Protein AF-A0A2C5YLK5-F1 (afdb_monomer_lite)

Radius of gyration: 16.59 Å; chains: 1; bounding box: 40×33×47 Å

Sequence (87 aa):
MTENAREVEMDMREMVAKVKAGEPLYGTSSLSPHMQGVAARQGRYSALMIATVPWFNFVNHNQHGVDTAKYYQQAERELAMEADEKS

pLDDT: mean 95.72, std 6.3, range [57.34, 98.69]

Structure (mmCIF, N/CA/C/O backbone):
data_AF-A0A2C5YLK5-F1
#
_entry.id   AF-A0A2C5YLK5-F1
#
loop_
_atom_site.group_PDB
_atom_site.id
_atom_site.type_symbol
_atom_site.label_atom_id
_atom_site.label_alt_id
_atom_site.label_comp_id
_atom_site.label_asym_id
_atom_site.label_entity_id
_atom_site.label_seq_id
_atom_site.pdbx_PDB_ins_code
_atom_site.Cartn_x
_atom_site.Cartn_y
_atom_site.Cartn_z
_atom_site.occupancy
_atom_site.B_iso_or_equiv
_atom_site.auth_seq_id
_atom_site.auth_comp_id
_atom_site.auth_asym_id
_atom_site.auth_atom_id
_atom_site.pdbx_PDB_model_num
ATOM 1 N N . MET A 1 1 ? -8.090 17.748 -9.628 1.00 57.34 1 MET A N 1
ATOM 2 C CA . MET A 1 1 ? -7.464 16.407 -9.595 1.00 57.34 1 MET A CA 1
ATOM 3 C C . MET A 1 1 ? -8.589 15.408 -9.458 1.00 57.34 1 MET A C 1
ATOM 5 O O . MET A 1 1 ? -9.216 15.394 -8.412 1.00 57.34 1 MET A O 1
ATOM 9 N N . THR A 1 2 ? -8.948 14.719 -10.539 1.00 70.25 2 THR A N 1
ATOM 10 C CA . THR A 1 2 ? -10.204 13.946 -10.609 1.00 70.25 2 THR A CA 1
ATOM 11 C C . THR A 1 2 ? -10.095 12.636 -11.384 1.00 70.25 2 THR A C 1
ATOM 13 O O . THR A 1 2 ? -10.992 11.817 -11.248 1.00 70.25 2 THR A O 1
ATOM 16 N N . GLU A 1 3 ? -9.039 12.409 -12.174 1.00 93.25 3 GLU A N 1
ATOM 17 C CA . GLU A 1 3 ? -8.961 11.224 -13.045 1.00 93.25 3 GLU A CA 1
ATOM 18 C C . GLU A 1 3 ? -8.936 9.915 -12.244 1.00 93.25 3 GLU A C 1
ATOM 20 O O . GLU A 1 3 ? -9.703 9.015 -12.558 1.00 93.25 3 GLU A O 1
ATOM 25 N N . ASN A 1 4 ? -8.188 9.866 -11.139 1.00 95.69 4 ASN A N 1
ATOM 26 C CA . ASN A 1 4 ? -8.055 8.679 -10.292 1.00 95.69 4 ASN A CA 1
ATOM 27 C C . ASN A 1 4 ? -8.848 8.747 -8.969 1.00 95.69 4 ASN A C 1
ATOM 29 O O . ASN A 1 4 ? -8.527 8.044 -8.008 1.00 95.69 4 ASN A O 1
ATOM 33 N N . ALA A 1 5 ? -9.838 9.642 -8.859 1.00 96.25 5 ALA A N 1
ATOM 34 C CA . ALA A 1 5 ? -10.558 9.858 -7.598 1.00 96.25 5 ALA A CA 1
ATOM 35 C C . ALA A 1 5 ? -11.300 8.594 -7.132 1.00 96.25 5 ALA A C 1
ATOM 37 O O . ALA A 1 5 ? -11.299 8.274 -5.944 1.00 96.25 5 ALA A O 1
ATOM 38 N N . ARG A 1 6 ? -11.866 7.847 -8.086 1.00 96.56 6 ARG A N 1
ATOM 39 C CA . ARG A 1 6 ? -12.576 6.588 -7.840 1.00 96.56 6 ARG A CA 1
ATOM 40 C C . ARG A 1 6 ? -11.657 5.532 -7.218 1.00 96.56 6 ARG A C 1
ATOM 42 O O . ARG A 1 6 ? -12.059 4.828 -6.297 1.00 96.56 6 ARG A O 1
ATOM 49 N N . GLU A 1 7 ? -10.429 5.415 -7.712 1.00 97.38 7 GLU A N 1
ATOM 50 C CA . GLU A 1 7 ? -9.423 4.464 -7.232 1.00 97.38 7 GLU A CA 1
ATOM 51 C C . GLU A 1 7 ? -8.897 4.861 -5.851 1.00 97.38 7 GLU A C 1
ATOM 53 O O . GLU A 1 7 ? -8.703 3.994 -5.005 1.00 97.38 7 GLU A O 1
ATOM 58 N N . VAL A 1 8 ? -8.709 6.159 -5.597 1.00 96.25 8 VAL A N 1
ATOM 59 C CA . VAL A 1 8 ? -8.296 6.669 -4.278 1.00 96.25 8 VAL A CA 1
ATOM 60 C C . VAL A 1 8 ? -9.369 6.404 -3.218 1.00 96.25 8 VAL A C 1
ATOM 62 O O . VAL A 1 8 ? -9.042 6.015 -2.097 1.00 96.25 8 VAL A O 1
ATOM 65 N N . GLU A 1 9 ? -10.645 6.587 -3.563 1.00 97.19 9 GLU A N 1
ATOM 66 C CA . GLU A 1 9 ? -11.766 6.267 -2.674 1.00 97.19 9 GLU A CA 1
ATOM 67 C C . GLU A 1 9 ? -11.842 4.760 -2.390 1.00 97.19 9 GLU A C 1
ATOM 69 O O . GLU A 1 9 ? -11.976 4.348 -1.236 1.00 97.19 9 GLU A O 1
ATOM 74 N N . MET A 1 10 ? -11.690 3.935 -3.430 1.00 98.12 10 MET A N 1
ATOM 75 C CA . MET A 1 10 ? -11.661 2.478 -3.301 1.00 98.12 10 MET A CA 1
ATOM 76 C C . MET A 1 10 ? -10.505 2.005 -2.413 1.00 98.12 10 MET A C 1
ATOM 78 O O . MET A 1 10 ? -10.738 1.219 -1.497 1.00 98.12 10 MET A O 1
ATOM 82 N N . ASP A 1 11 ? -9.295 2.525 -2.632 1.00 98.06 11 ASP A N 1
ATOM 83 C CA . ASP A 1 11 ? -8.110 2.247 -1.815 1.00 98.06 11 ASP A CA 1
ATOM 84 C C . ASP A 1 11 ? -8.353 2.595 -0.341 1.00 98.06 11 ASP A C 1
ATOM 86 O O . ASP A 1 11 ? -8.124 1.763 0.536 1.00 98.06 11 ASP A O 1
ATOM 90 N N . MET A 1 12 ? -8.888 3.788 -0.056 1.00 98.25 12 MET A N 1
ATOM 91 C CA . MET A 1 12 ? -9.202 4.187 1.317 1.00 98.25 12 MET A CA 1
ATOM 92 C C . MET A 1 12 ? -10.201 3.224 1.962 1.00 98.25 12 MET A C 1
ATOM 94 O O . MET A 1 12 ? -9.949 2.729 3.061 1.00 98.25 12 MET A O 1
ATOM 98 N N . ARG A 1 13 ? -11.299 2.911 1.266 1.00 98.44 13 ARG A N 1
ATOM 99 C CA . ARG A 1 13 ? -12.341 2.007 1.767 1.00 98.44 13 ARG A CA 1
ATOM 100 C C . ARG A 1 13 ? -11.791 0.611 2.068 1.00 98.44 13 ARG A C 1
ATOM 102 O O . ARG A 1 13 ? -12.065 0.057 3.130 1.00 98.44 13 ARG A O 1
ATOM 109 N N . GLU A 1 14 ? -11.025 0.036 1.144 1.00 98.50 14 GLU A N 1
ATOM 110 C CA . GLU A 1 14 ? -10.482 -1.320 1.283 1.00 98.50 14 GLU A CA 1
ATOM 111 C C . GLU A 1 14 ? -9.408 -1.404 2.369 1.00 98.50 14 GLU A C 1
ATOM 113 O O . GLU A 1 14 ? -9.418 -2.336 3.174 1.00 98.50 14 GLU A O 1
ATOM 118 N N . MET A 1 15 ? -8.505 -0.425 2.442 1.00 98.38 15 MET A N 1
ATOM 119 C CA . MET A 1 15 ? -7.448 -0.416 3.455 1.00 98.38 15 MET A CA 1
ATOM 120 C C . MET A 1 15 ? -7.998 -0.162 4.859 1.00 98.38 15 MET A C 1
ATOM 122 O O . MET A 1 15 ? -7.573 -0.827 5.802 1.00 98.38 15 MET A O 1
ATOM 126 N N . VAL A 1 16 ? -8.978 0.732 5.013 1.00 98.69 16 VAL A N 1
ATOM 127 C CA . VAL A 1 16 ? -9.663 0.952 6.298 1.00 98.69 16 VAL A CA 1
ATOM 128 C C . VAL A 1 16 ? -10.391 -0.309 6.755 1.00 98.69 16 VAL A C 1
ATOM 130 O O . VAL A 1 16 ? -10.281 -0.681 7.923 1.00 98.69 16 VAL A O 1
ATOM 133 N N . ALA A 1 17 ? -11.073 -1.011 5.844 1.00 98.56 17 ALA A N 1
ATOM 134 C CA . ALA A 1 17 ? -11.724 -2.279 6.165 1.00 98.56 17 ALA A CA 1
ATOM 135 C C . ALA A 1 17 ? -10.719 -3.320 6.690 1.00 98.56 17 ALA A C 1
ATOM 137 O O . ALA A 1 17 ? -10.978 -3.949 7.716 1.00 98.56 17 ALA A O 1
ATOM 138 N N . LYS A 1 18 ? -9.542 -3.441 6.058 1.00 98.44 18 LYS A N 1
ATOM 139 C CA . LYS A 1 18 ? -8.457 -4.307 6.553 1.00 98.44 18 LYS A CA 1
ATOM 140 C C . LYS A 1 18 ? -7.969 -3.894 7.939 1.00 98.44 18 LYS A C 1
ATOM 142 O O . LYS A 1 18 ? -7.815 -4.755 8.799 1.00 98.44 18 LYS A O 1
ATOM 147 N N . VAL A 1 19 ? -7.772 -2.594 8.186 1.00 98.38 19 VAL A N 1
ATOM 148 C CA . VAL A 1 19 ? -7.369 -2.094 9.514 1.00 98.38 19 VAL A CA 1
ATOM 149 C C . VAL A 1 19 ? -8.403 -2.468 10.574 1.00 98.38 19 VAL A C 1
ATOM 151 O O . VAL A 1 19 ? -8.033 -3.024 11.606 1.00 98.38 19 VAL A O 1
ATOM 154 N N . LYS A 1 20 ? -9.693 -2.217 10.314 1.00 98.25 20 LYS A N 1
ATOM 155 C CA . LYS A 1 20 ? -10.793 -2.581 11.224 1.00 98.25 20 LYS A CA 1
ATOM 156 C C . LYS A 1 20 ? -10.856 -4.090 11.486 1.00 98.25 20 LYS A C 1
ATOM 158 O O . LYS A 1 20 ? -11.200 -4.498 12.590 1.00 98.25 20 LYS A O 1
ATOM 163 N N . ALA A 1 21 ? -10.492 -4.907 10.497 1.00 97.88 21 ALA A N 1
ATOM 164 C CA . ALA A 1 21 ? -10.411 -6.362 10.615 1.00 97.88 21 ALA A CA 1
ATOM 165 C C . ALA A 1 21 ? -9.103 -6.875 11.261 1.00 97.88 21 ALA A C 1
ATOM 167 O O . ALA A 1 21 ? -8.976 -8.073 11.503 1.00 97.88 21 ALA A O 1
ATOM 168 N N . GLY A 1 22 ? -8.127 -6.004 11.546 1.00 97.38 22 GLY A N 1
ATOM 169 C CA . GLY A 1 22 ? -6.814 -6.405 12.067 1.00 97.38 22 GLY A CA 1
ATOM 170 C C . GLY A 1 22 ? -5.913 -7.096 11.033 1.00 97.38 22 GLY A C 1
ATOM 171 O O . GLY A 1 22 ? -4.978 -7.808 11.403 1.00 97.38 22 GLY A O 1
ATOM 172 N N . GLU A 1 23 ? -6.181 -6.906 9.742 1.00 98.00 23 GLU A N 1
ATOM 173 C CA . GLU A 1 23 ? -5.442 -7.519 8.639 1.00 98.00 23 GLU A CA 1
ATOM 174 C C . GLU A 1 23 ? -4.256 -6.654 8.169 1.00 98.00 23 GLU A C 1
ATOM 176 O O . GLU A 1 23 ? -4.298 -5.420 8.232 1.00 98.00 23 GLU A O 1
ATOM 181 N N . PRO A 1 24 ? -3.184 -7.267 7.631 1.00 97.19 24 PRO A N 1
ATOM 182 C CA . PRO A 1 24 ? -2.093 -6.518 7.018 1.00 97.19 24 PRO A CA 1
ATOM 183 C C . PRO A 1 24 ? -2.549 -5.811 5.731 1.00 97.19 24 PRO A C 1
ATOM 185 O O . PRO A 1 24 ? -3.091 -6.439 4.819 1.00 97.19 24 PRO A O 1
ATOM 188 N N . LEU A 1 25 ? -2.232 -4.516 5.608 1.00 97.44 25 LEU A N 1
ATOM 189 C CA . LEU A 1 25 ? -2.625 -3.663 4.472 1.00 97.44 25 LEU A CA 1
ATOM 190 C C . LEU A 1 25 ? -2.276 -4.273 3.103 1.00 97.44 25 LEU A C 1
ATOM 192 O O . LEU A 1 25 ? -3.111 -4.323 2.196 1.00 97.44 25 LEU A O 1
ATOM 196 N N . TYR A 1 26 ? -1.058 -4.803 2.978 1.00 97.31 26 TYR A N 1
ATOM 197 C CA . TYR A 1 26 ? -0.505 -5.329 1.726 1.00 97.31 26 TYR A CA 1
ATOM 198 C C . TYR A 1 26 ? -0.366 -6.857 1.722 1.00 97.31 26 TYR A C 1
ATOM 200 O O . TYR A 1 26 ? 0.409 -7.401 0.942 1.00 97.31 26 TYR A O 1
ATOM 208 N N . GLY A 1 27 ? -1.116 -7.555 2.582 1.00 96.69 27 GLY A N 1
ATOM 209 C CA . GLY A 1 27 ? -1.106 -9.015 2.667 1.00 96.69 27 GLY A CA 1
ATOM 210 C C . GLY A 1 27 ? 0.133 -9.600 3.354 1.00 96.69 27 GLY A C 1
ATOM 211 O O . GLY A 1 27 ? 0.966 -8.895 3.920 1.00 96.69 27 GLY A O 1
ATOM 212 N N . THR A 1 28 ? 0.243 -10.929 3.320 1.00 97.06 28 THR A N 1
ATOM 213 C CA . THR A 1 28 ? 1.360 -11.690 3.901 1.00 97.06 28 THR A CA 1
ATOM 214 C C . THR A 1 28 ? 2.248 -12.278 2.812 1.00 97.06 28 THR A C 1
ATOM 216 O O . THR A 1 28 ? 1.766 -12.614 1.730 1.00 97.06 28 THR A O 1
ATOM 219 N N . SER A 1 29 ? 3.536 -12.452 3.097 1.00 97.38 29 SER A N 1
ATOM 220 C CA . SER A 1 29 ? 4.511 -13.006 2.154 1.00 97.38 29 SER A CA 1
ATOM 221 C C . SER A 1 29 ? 5.253 -14.186 2.767 1.00 97.38 29 SER A C 1
ATOM 223 O O . SER A 1 29 ? 5.585 -14.161 3.949 1.00 97.38 29 SER A O 1
ATOM 225 N N . SER A 1 30 ? 5.535 -15.206 1.955 1.00 97.62 30 SER A N 1
ATOM 226 C CA . SER A 1 30 ? 6.398 -16.336 2.328 1.00 97.62 30 SER A CA 1
ATOM 227 C C . SER A 1 30 ? 7.890 -16.007 2.205 1.00 97.62 30 SER A C 1
ATOM 229 O O . SER A 1 30 ? 8.737 -16.781 2.650 1.00 97.62 30 SER A O 1
ATOM 231 N N . LEU A 1 31 ? 8.230 -14.865 1.597 1.00 98.00 31 LEU A N 1
ATOM 232 C CA . LEU A 1 31 ? 9.608 -14.422 1.435 1.00 98.00 31 LEU A CA 1
ATOM 233 C C . LEU A 1 31 ? 10.130 -13.757 2.708 1.00 98.00 31 LEU A C 1
ATOM 235 O O . LEU A 1 31 ? 9.405 -13.045 3.405 1.00 98.00 31 LEU A O 1
ATOM 239 N N . SER A 1 32 ? 11.432 -13.909 2.959 1.00 98.19 32 SER A N 1
ATOM 240 C CA . SER A 1 32 ? 12.107 -13.157 4.017 1.00 98.19 32 SER A CA 1
ATOM 241 C C . SER A 1 32 ? 12.002 -11.642 3.773 1.00 98.19 32 SER A C 1
ATOM 243 O O . SER A 1 32 ? 11.922 -11.212 2.616 1.00 98.19 32 SER A O 1
ATOM 245 N N . PRO A 1 33 ? 12.076 -10.798 4.821 1.00 97.38 33 PRO A N 1
ATOM 246 C CA . PRO A 1 33 ? 12.032 -9.342 4.656 1.00 97.38 33 PRO A CA 1
ATOM 247 C C . PRO A 1 33 ? 13.087 -8.806 3.677 1.00 97.38 33 PRO A C 1
ATOM 249 O O . PRO A 1 33 ? 12.818 -7.888 2.902 1.00 97.38 33 PRO A O 1
ATOM 252 N N . HIS A 1 34 ? 14.277 -9.419 3.653 1.00 97.69 34 HIS A N 1
ATOM 253 C CA . HIS A 1 34 ? 15.320 -9.084 2.684 1.00 97.69 34 HIS A CA 1
ATOM 254 C C . HIS A 1 34 ? 14.853 -9.330 1.241 1.00 97.69 34 HIS A C 1
ATOM 256 O O . HIS A 1 34 ? 14.978 -8.443 0.394 1.00 97.69 34 HIS A O 1
ATOM 262 N N . MET A 1 35 ? 14.273 -10.504 0.971 1.00 98.38 35 MET A N 1
ATOM 263 C CA . MET A 1 35 ? 13.801 -10.876 -0.364 1.00 98.38 35 MET A CA 1
ATOM 264 C C . MET A 1 35 ? 12.568 -10.084 -0.804 1.00 98.38 35 MET A C 1
ATOM 266 O O . MET A 1 35 ? 12.473 -9.738 -1.978 1.00 98.38 35 MET A O 1
ATOM 270 N N . GLN A 1 36 ? 11.681 -9.704 0.119 1.00 98.44 36 GLN A N 1
ATOM 271 C CA . GLN A 1 36 ? 10.612 -8.738 -0.169 1.00 98.44 36 GLN A CA 1
ATOM 272 C C . GLN A 1 36 ? 11.193 -7.389 -0.616 1.00 98.44 36 GLN A C 1
ATOM 274 O O . GLN A 1 36 ? 10.744 -6.815 -1.605 1.00 98.44 36 GLN A O 1
ATOM 279 N N . GLY A 1 37 ? 12.252 -6.914 0.051 1.00 97.94 37 GLY A N 1
ATOM 280 C CA . GLY A 1 37 ? 12.962 -5.701 -0.353 1.00 97.94 37 GLY A CA 1
ATOM 281 C C . GLY A 1 37 ? 13.632 -5.815 -1.728 1.00 97.94 37 GLY A C 1
ATOM 282 O O . GLY A 1 37 ? 13.621 -4.853 -2.496 1.00 97.94 37 GLY A O 1
ATOM 283 N N . VAL A 1 38 ? 14.201 -6.978 -2.065 1.00 98.00 38 VAL A N 1
ATOM 284 C CA . VAL A 1 38 ? 14.731 -7.253 -3.415 1.00 98.00 38 VAL A CA 1
ATOM 285 C C . VAL A 1 38 ? 13.607 -7.212 -4.453 1.00 98.00 38 VAL A C 1
ATOM 287 O O . VAL A 1 38 ? 13.748 -6.517 -5.460 1.00 98.00 38 VAL A O 1
ATOM 290 N N . ALA A 1 39 ? 12.487 -7.890 -4.191 1.00 98.12 39 ALA A N 1
ATOM 291 C CA . ALA A 1 39 ? 11.329 -7.918 -5.081 1.00 98.12 39 ALA A CA 1
ATOM 292 C C . ALA A 1 39 ? 10.750 -6.514 -5.316 1.00 98.12 39 ALA A C 1
ATOM 294 O O . ALA A 1 39 ? 10.547 -6.127 -6.465 1.00 98.12 39 ALA A O 1
ATOM 295 N N . ALA A 1 40 ? 10.585 -5.716 -4.255 1.00 97.81 40 ALA A N 1
ATOM 296 C CA . ALA A 1 40 ? 10.099 -4.341 -4.350 1.00 97.81 40 ALA A CA 1
ATOM 297 C C . ALA A 1 40 ? 10.980 -3.479 -5.267 1.00 97.81 40 ALA A C 1
ATOM 299 O O . ALA A 1 40 ? 10.469 -2.724 -6.090 1.00 97.81 40 ALA A O 1
ATOM 300 N N . ARG A 1 41 ? 12.311 -3.606 -5.167 1.00 96.94 41 ARG A N 1
ATOM 301 C CA . ARG A 1 41 ? 13.247 -2.852 -6.020 1.00 96.94 41 ARG A CA 1
ATOM 302 C C . ARG A 1 41 ? 13.199 -3.282 -7.484 1.00 96.94 41 ARG A C 1
ATOM 304 O O . ARG A 1 41 ? 13.287 -2.413 -8.341 1.00 96.94 41 ARG A O 1
ATOM 311 N N . GLN A 1 42 ? 13.054 -4.577 -7.769 1.00 95.38 42 GLN A N 1
ATOM 312 C CA . GLN A 1 42 ? 12.930 -5.059 -9.151 1.00 95.38 42 GLN A CA 1
ATOM 313 C C . GLN A 1 42 ? 11.577 -4.707 -9.778 1.00 95.38 42 GLN A C 1
ATOM 315 O O . GLN A 1 42 ? 11.508 -4.368 -10.954 1.00 95.38 42 GLN A O 1
ATOM 320 N N . GLY A 1 43 ? 10.495 -4.775 -8.999 1.00 95.44 43 GLY A N 1
ATOM 321 C CA . GLY A 1 43 ? 9.152 -4.449 -9.476 1.00 95.44 43 GLY A CA 1
ATOM 322 C C . GLY A 1 43 ? 8.904 -2.947 -9.628 1.00 95.44 43 GLY A C 1
ATOM 323 O O . GLY A 1 43 ? 8.064 -2.545 -10.436 1.00 95.44 43 GLY A O 1
ATOM 324 N N . ARG A 1 44 ? 9.621 -2.096 -8.883 1.00 95.94 44 ARG A N 1
ATOM 325 C CA . ARG A 1 44 ? 9.428 -0.641 -8.923 1.00 95.94 44 ARG A CA 1
ATOM 326 C C . ARG A 1 44 ? 9.700 -0.093 -10.328 1.00 95.94 44 ARG A C 1
ATOM 328 O O . ARG A 1 44 ? 10.785 -0.261 -10.867 1.00 95.94 44 ARG A O 1
ATOM 335 N N . TYR A 1 45 ? 8.708 0.598 -10.892 1.00 96.00 45 TYR A N 1
ATOM 336 C CA . TYR A 1 45 ? 8.724 1.179 -12.246 1.00 96.00 45 TYR A CA 1
ATOM 337 C C . TYR A 1 45 ? 8.814 0.180 -13.412 1.00 96.00 45 TYR A C 1
ATOM 339 O O . TYR A 1 45 ? 8.940 0.606 -14.558 1.00 96.00 45 TYR A O 1
ATOM 347 N N . SER A 1 46 ? 8.673 -1.124 -13.159 1.00 97.06 46 SER A N 1
ATOM 348 C CA . SER A 1 46 ? 8.679 -2.173 -14.195 1.00 97.06 46 SER A CA 1
ATOM 349 C C . SER A 1 46 ? 7.695 -1.921 -15.347 1.00 97.06 46 SER A C 1
ATOM 351 O O . SER A 1 46 ? 8.003 -2.234 -16.494 1.00 97.06 46 SER A O 1
ATOM 353 N N . ALA A 1 47 ? 6.558 -1.271 -15.073 1.00 96.31 47 ALA A N 1
ATOM 354 C CA . ALA A 1 47 ? 5.564 -0.895 -16.079 1.00 96.31 47 ALA A CA 1
ATOM 355 C C . ALA A 1 47 ? 6.127 -0.029 -17.227 1.00 96.31 47 ALA A C 1
ATOM 357 O O . ALA A 1 47 ? 5.618 -0.101 -18.343 1.00 96.31 47 ALA A O 1
ATOM 358 N N . LEU A 1 48 ? 7.198 0.744 -16.998 1.00 97.00 48 LEU A N 1
ATOM 359 C CA . LEU A 1 48 ? 7.851 1.538 -18.050 1.00 97.00 48 LEU A CA 1
ATOM 360 C C . LEU A 1 48 ? 8.534 0.669 -19.118 1.00 97.00 48 LEU A C 1
ATOM 362 O O . LEU A 1 48 ? 8.783 1.139 -20.224 1.00 97.00 48 LEU A O 1
ATOM 366 N N . MET A 1 49 ? 8.823 -0.595 -18.798 1.00 95.94 49 MET A N 1
ATOM 367 C CA . MET A 1 49 ? 9.518 -1.546 -19.670 1.00 95.94 49 MET A CA 1
ATOM 368 C C . MET A 1 49 ? 8.585 -2.650 -20.185 1.00 95.94 49 MET A C 1
ATOM 370 O O . MET A 1 49 ? 9.063 -3.674 -20.672 1.00 95.94 49 MET A O 1
ATOM 374 N N . ILE A 1 50 ? 7.262 -2.445 -20.111 1.00 96.75 50 ILE A N 1
ATOM 375 C CA . ILE A 1 50 ? 6.245 -3.459 -20.436 1.00 96.75 50 ILE A CA 1
ATOM 376 C C . ILE A 1 50 ? 6.385 -4.031 -21.855 1.00 96.75 50 ILE A C 1
ATOM 378 O O . ILE A 1 50 ? 6.132 -5.212 -22.069 1.00 96.75 50 ILE A O 1
ATOM 382 N N . ALA A 1 51 ? 6.833 -3.212 -22.813 1.00 97.44 51 ALA A N 1
ATOM 383 C CA . ALA A 1 51 ? 7.042 -3.623 -24.201 1.00 97.44 51 ALA A CA 1
ATOM 384 C C . ALA A 1 51 ? 8.288 -4.505 -24.397 1.00 97.44 51 ALA A C 1
ATOM 386 O O . ALA A 1 51 ? 8.384 -5.213 -25.395 1.00 97.44 51 ALA A O 1
ATOM 387 N N . THR A 1 52 ? 9.235 -4.459 -23.458 1.00 97.44 52 THR A N 1
ATOM 388 C CA . THR A 1 52 ? 10.472 -5.246 -23.507 1.00 97.44 52 THR A CA 1
ATOM 389 C C . THR A 1 52 ? 10.307 -6.540 -22.724 1.00 97.44 52 THR A C 1
ATOM 391 O O . THR A 1 52 ? 10.580 -7.620 -23.243 1.00 97.44 52 THR A O 1
ATOM 394 N N . VAL A 1 53 ? 9.864 -6.434 -21.468 1.00 96.62 53 VAL A N 1
ATOM 395 C CA . VAL A 1 53 ? 9.638 -7.575 -20.577 1.00 96.62 53 VAL A CA 1
ATOM 396 C C . VAL A 1 53 ? 8.425 -7.280 -19.696 1.00 96.62 53 VAL A C 1
ATOM 398 O O . VAL A 1 53 ? 8.456 -6.315 -18.927 1.00 96.62 53 VAL A O 1
ATOM 401 N N . PRO A 1 54 ? 7.374 -8.116 -19.737 1.00 95.88 54 PRO A N 1
ATOM 402 C CA . PRO A 1 54 ? 6.256 -7.982 -18.821 1.00 95.88 54 PRO A CA 1
ATOM 403 C C . PRO A 1 54 ? 6.655 -8.471 -17.431 1.00 95.88 54 PRO A C 1
ATOM 405 O O . PRO A 1 54 ? 6.643 -9.666 -17.139 1.00 95.88 54 PRO A O 1
ATOM 408 N N . TRP A 1 55 ? 7.031 -7.527 -16.572 1.00 96.75 55 TRP A N 1
ATOM 409 C CA . TRP A 1 55 ? 7.446 -7.806 -15.205 1.00 96.75 55 TRP A CA 1
ATOM 410 C C . TRP A 1 55 ? 6.414 -7.263 -14.218 1.00 96.75 55 TRP A C 1
ATOM 412 O O . TRP A 1 55 ? 6.308 -6.058 -14.015 1.00 96.75 55 TRP A O 1
ATOM 422 N N . PHE A 1 56 ? 5.637 -8.159 -13.615 1.00 97.12 56 PHE A N 1
ATOM 423 C CA . PHE A 1 56 ? 4.567 -7.806 -12.682 1.00 97.12 56 PHE A CA 1
ATOM 424 C C . PHE A 1 56 ? 4.981 -8.059 -11.232 1.00 97.12 56 PHE A C 1
ATOM 426 O O . PHE A 1 56 ? 5.836 -8.897 -10.943 1.00 97.12 56 PHE A O 1
ATOM 433 N N . ASN A 1 57 ? 4.347 -7.344 -10.302 1.00 96.81 57 ASN A N 1
ATOM 434 C CA . ASN A 1 57 ? 4.536 -7.585 -8.879 1.00 96.81 57 ASN A CA 1
ATOM 435 C C . ASN A 1 57 ? 3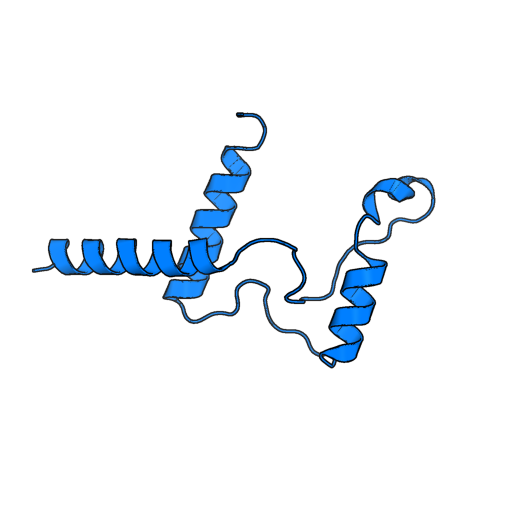.608 -8.713 -8.394 1.00 96.81 57 ASN A C 1
ATOM 437 O O . ASN A 1 57 ? 2.392 -8.580 -8.470 1.00 96.81 57 ASN A O 1
ATOM 441 N N . PHE A 1 58 ? 4.189 -9.79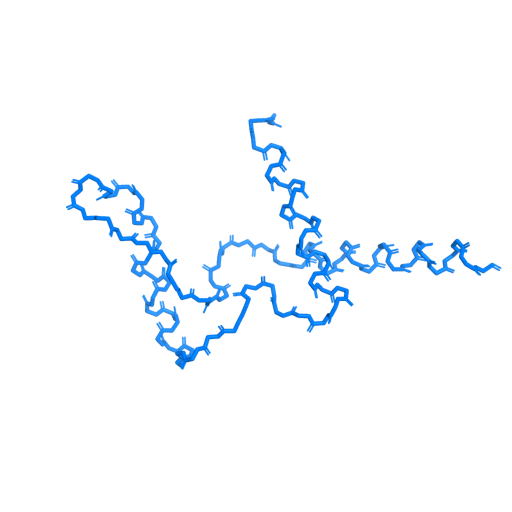1 -7.867 1.00 96.62 58 PHE A N 1
ATOM 442 C CA . PHE A 1 58 ? 3.474 -10.909 -7.229 1.00 96.62 58 PHE A CA 1
ATOM 443 C C . PHE A 1 58 ? 3.850 -11.085 -5.751 1.00 96.62 58 PHE A C 1
ATOM 445 O O . PHE A 1 58 ? 3.482 -12.077 -5.124 1.00 96.62 58 PHE A O 1
ATOM 452 N N . VAL A 1 5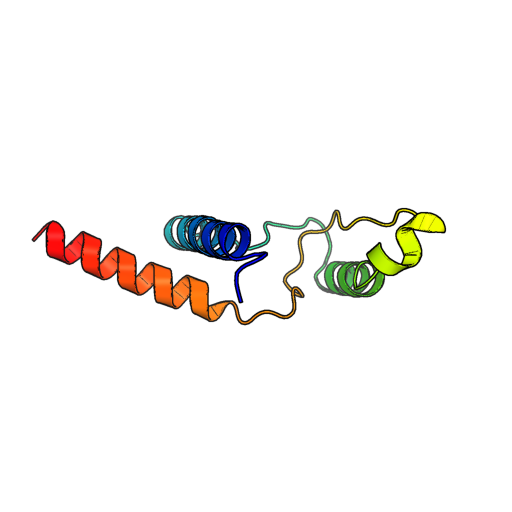9 ? 4.630 -10.157 -5.196 1.00 98.06 59 VAL A N 1
ATOM 453 C CA . VAL A 1 59 ? 5.151 -10.249 -3.835 1.00 98.06 59 VAL A CA 1
ATOM 454 C C . VAL A 1 59 ? 4.490 -9.188 -2.973 1.00 98.06 59 VAL A C 1
ATOM 456 O O . VAL A 1 59 ? 4.686 -7.993 -3.171 1.00 98.06 59 VAL A O 1
ATOM 459 N N . ASN A 1 60 ? 3.782 -9.649 -1.946 1.00 98.12 60 ASN A N 1
ATOM 460 C CA . ASN A 1 60 ? 3.321 -8.797 -0.859 1.00 98.12 60 ASN A CA 1
ATOM 461 C C . ASN A 1 60 ? 4.535 -8.232 -0.106 1.00 98.12 60 ASN A C 1
ATOM 463 O O . ASN A 1 60 ? 5.393 -8.987 0.366 1.00 98.12 60 ASN A O 1
ATOM 467 N N . HIS A 1 61 ? 4.637 -6.908 -0.036 1.00 97.69 61 HIS A N 1
ATOM 468 C CA . HIS A 1 61 ? 5.745 -6.195 0.596 1.00 97.69 61 HIS A CA 1
ATOM 469 C C . HIS A 1 61 ? 5.260 -4.835 1.117 1.00 97.69 61 HIS A C 1
ATOM 471 O O . HIS A 1 61 ? 4.309 -4.283 0.588 1.00 97.69 61 HIS A O 1
ATOM 477 N N . ASN A 1 62 ? 5.924 -4.220 2.096 1.00 95.94 62 ASN A N 1
ATOM 478 C CA . ASN A 1 62 ? 5.451 -2.948 2.677 1.00 95.94 62 ASN A CA 1
ATOM 479 C C . ASN A 1 62 ? 6.024 -1.682 1.999 1.00 95.94 62 ASN A C 1
ATOM 481 O O . ASN A 1 62 ? 5.758 -0.562 2.428 1.00 95.94 62 ASN A O 1
ATOM 485 N N . GLN A 1 63 ? 6.810 -1.823 0.928 1.00 96.50 63 GLN A N 1
ATOM 486 C CA . GLN A 1 63 ? 7.536 -0.730 0.267 1.00 96.50 63 GLN A CA 1
ATOM 487 C C . GLN A 1 63 ? 6.730 -0.055 -0.862 1.00 96.50 63 GLN A C 1
ATOM 489 O O . GLN A 1 63 ? 7.209 0.065 -1.989 1.00 96.50 63 GLN A O 1
ATOM 494 N N . HIS A 1 64 ? 5.518 0.420 -0.563 1.00 95.69 64 HIS A N 1
ATOM 495 C CA . HIS A 1 64 ? 4.633 1.063 -1.553 1.00 95.69 64 HIS A CA 1
ATOM 496 C C . HIS A 1 64 ? 4.836 2.580 -1.707 1.00 95.69 64 HIS A C 1
ATOM 498 O O . HIS A 1 64 ? 4.295 3.181 -2.629 1.00 95.69 64 HIS A O 1
ATOM 504 N N . GLY A 1 65 ? 5.652 3.205 -0.849 1.00 93.00 65 GLY A N 1
ATOM 505 C CA . GLY A 1 65 ? 5.996 4.628 -0.968 1.00 93.00 65 GLY A CA 1
ATOM 506 C C . GLY A 1 65 ? 4.855 5.590 -0.625 1.00 93.00 65 GLY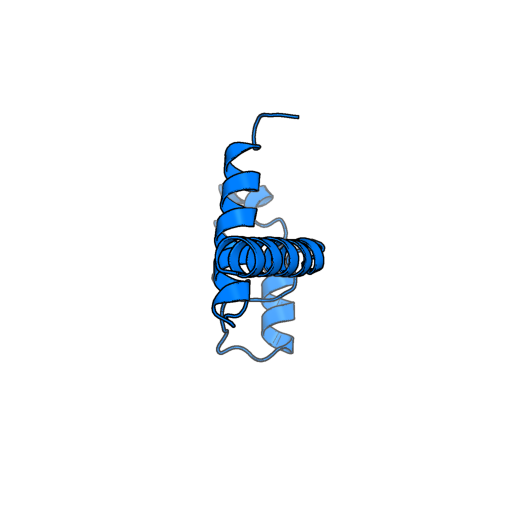 A C 1
ATOM 507 O O . GLY A 1 65 ? 4.876 6.730 -1.0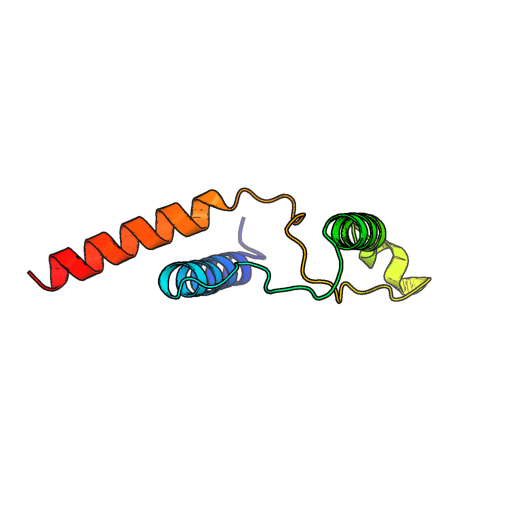76 1.00 93.00 65 GLY A O 1
ATOM 508 N N . VAL A 1 66 ? 3.879 5.134 0.162 1.00 94.81 66 VAL A N 1
ATOM 509 C CA . VAL A 1 66 ? 2.755 5.934 0.659 1.00 94.81 66 VAL A CA 1
ATOM 510 C C . VAL A 1 66 ? 2.783 5.990 2.182 1.00 94.81 66 VAL A C 1
ATOM 512 O O . VAL A 1 66 ? 3.216 5.034 2.830 1.00 94.81 66 VAL A O 1
ATOM 515 N N . ASP A 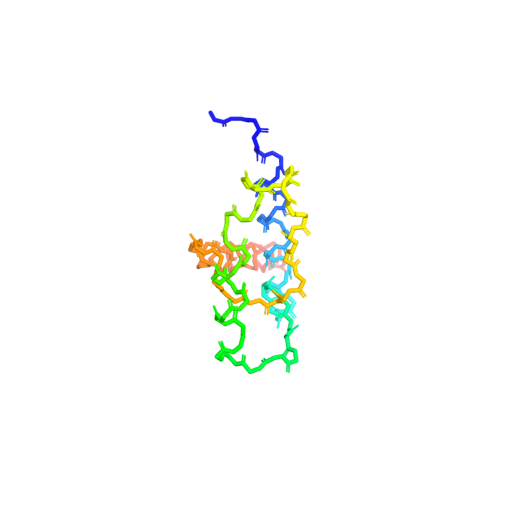1 67 ? 2.300 7.092 2.753 1.00 96.62 67 ASP A N 1
ATOM 516 C CA . ASP A 1 67 ? 2.024 7.153 4.185 1.00 96.62 67 ASP A CA 1
ATOM 517 C C . ASP A 1 67 ? 0.793 6.292 4.495 1.00 96.62 67 ASP A C 1
ATOM 519 O O . ASP A 1 67 ? -0.312 6.563 4.021 1.00 96.62 67 ASP A O 1
ATOM 523 N N . THR A 1 68 ? 1.006 5.222 5.258 1.00 97.19 68 THR A N 1
ATOM 524 C CA . THR A 1 68 ? -0.047 4.276 5.641 1.00 97.19 68 THR A CA 1
ATOM 525 C C . THR A 1 68 ? -0.812 4.720 6.881 1.00 97.19 68 THR A C 1
ATOM 527 O O . THR A 1 68 ? -1.915 4.221 7.105 1.00 97.19 68 THR A O 1
ATOM 530 N N . ALA A 1 69 ? -0.304 5.700 7.642 1.00 97.62 69 ALA A N 1
ATOM 531 C CA . ALA A 1 69 ? -0.974 6.218 8.834 1.00 97.62 69 ALA A CA 1
ATOM 532 C C . ALA A 1 69 ? -2.371 6.771 8.513 1.00 97.62 69 ALA A C 1
ATOM 534 O O . ALA A 1 69 ? -3.283 6.642 9.328 1.00 97.62 69 ALA A O 1
ATOM 535 N N . LYS A 1 70 ? -2.568 7.301 7.296 1.00 97.75 70 LYS A N 1
ATOM 536 C CA . LYS A 1 70 ? -3.866 7.809 6.823 1.00 97.75 70 LYS A CA 1
ATOM 537 C C . LYS A 1 70 ? -5.001 6.779 6.943 1.00 97.75 70 LYS A C 1
ATOM 539 O O . LYS A 1 70 ? -6.123 7.165 7.253 1.00 97.75 70 LYS A O 1
ATOM 544 N N . TYR A 1 71 ? -4.719 5.488 6.734 1.00 98.31 71 TYR A N 1
ATOM 545 C CA . TYR A 1 71 ? -5.731 4.427 6.818 1.00 98.31 71 TYR A CA 1
ATOM 546 C C . TYR A 1 71 ? -6.103 4.123 8.270 1.00 98.31 71 TYR A C 1
ATOM 548 O O . TYR A 1 71 ? -7.278 3.977 8.587 1.00 98.31 71 TYR A O 1
ATOM 556 N N . TYR A 1 72 ? -5.111 4.088 9.164 1.00 98.19 72 TYR A N 1
ATOM 557 C CA . TYR A 1 72 ? -5.333 3.871 10.594 1.00 98.19 72 TYR A CA 1
ATOM 558 C C . TYR A 1 72 ? -6.116 5.021 11.223 1.00 98.19 72 TYR A C 1
ATOM 560 O O . TYR A 1 72 ? -7.123 4.790 11.882 1.00 98.19 72 TYR A O 1
ATOM 568 N N . GLN A 1 73 ? -5.728 6.261 10.924 1.00 98.38 73 GLN A N 1
ATOM 569 C CA . GLN A 1 73 ? -6.442 7.453 11.387 1.00 98.38 73 GLN A CA 1
ATOM 570 C C . GLN A 1 73 ? -7.892 7.480 10.891 1.00 98.38 73 GLN A C 1
ATOM 572 O O . GLN A 1 73 ? -8.797 7.873 11.622 1.00 98.38 73 GLN A O 1
ATOM 577 N N . GLN A 1 74 ? -8.132 7.071 9.642 1.00 98.44 74 GLN A N 1
ATOM 578 C CA . GLN A 1 74 ? -9.488 6.988 9.112 1.00 98.44 74 GLN A CA 1
ATOM 579 C C . GLN A 1 74 ? -10.300 5.881 9.797 1.00 98.44 74 GLN A C 1
ATOM 581 O O . GLN A 1 74 ? -11.447 6.124 10.167 1.00 98.44 74 GLN A O 1
ATOM 586 N N . ALA A 1 75 ? -9.706 4.710 10.031 1.00 98.31 75 ALA A N 1
ATOM 587 C CA . ALA A 1 75 ? -10.357 3.625 10.759 1.00 98.31 75 ALA A CA 1
ATOM 588 C C . ALA A 1 75 ? -10.739 4.039 12.187 1.00 98.31 75 ALA A C 1
ATOM 590 O O . ALA A 1 75 ? -11.867 3.789 12.606 1.00 98.31 75 ALA A O 1
ATOM 591 N N . GLU A 1 76 ? -9.840 4.718 12.905 1.00 98.00 76 GLU A N 1
ATOM 592 C CA . GLU A 1 76 ? -10.104 5.266 14.242 1.00 98.00 76 GLU A CA 1
ATOM 593 C C . GLU A 1 76 ? -11.284 6.245 14.234 1.00 98.00 76 GLU A C 1
ATOM 595 O O . GLU A 1 76 ? -12.183 6.129 15.068 1.00 98.00 76 GLU A O 1
ATOM 600 N N . ARG A 1 77 ? -11.325 7.173 13.264 1.00 98.06 77 ARG A N 1
ATOM 601 C CA . ARG A 1 77 ? -12.443 8.119 13.112 1.00 98.06 77 ARG A CA 1
ATOM 602 C C . ARG A 1 77 ? -13.771 7.407 12.874 1.00 98.06 77 ARG A C 1
ATOM 604 O O . ARG A 1 77 ? -14.761 7.751 13.508 1.00 98.06 77 ARG A O 1
ATOM 611 N N . GLU A 1 78 ? -13.802 6.425 11.978 1.00 97.94 78 GLU A N 1
ATOM 612 C CA . GLU A 1 78 ? -15.035 5.694 11.678 1.00 97.94 78 GLU A CA 1
ATOM 613 C C . GLU A 1 78 ? -15.509 4.839 12.855 1.00 97.94 78 GLU A C 1
ATOM 615 O O . GLU A 1 78 ? -16.694 4.854 13.165 1.00 97.94 78 GLU A O 1
ATOM 620 N N . LEU A 1 79 ? -14.602 4.148 13.553 1.00 96.88 79 LEU A N 1
ATOM 621 C CA . LEU A 1 79 ? -14.954 3.370 14.746 1.00 96.88 79 LEU A CA 1
ATOM 622 C C . LEU A 1 79 ? -15.501 4.255 15.873 1.00 96.88 79 LEU A C 1
ATOM 624 O O . LEU A 1 79 ? -16.421 3.843 16.576 1.00 96.88 79 LEU A O 1
ATOM 628 N N . ALA A 1 80 ? -14.959 5.465 16.040 1.00 96.25 80 ALA A N 1
ATOM 629 C CA . ALA A 1 80 ? -15.465 6.423 17.017 1.00 96.25 80 ALA A CA 1
ATOM 630 C C . ALA A 1 80 ? -16.895 6.886 16.682 1.00 96.25 80 ALA A C 1
ATOM 632 O O . ALA A 1 80 ? -17.740 6.912 17.572 1.00 96.25 80 ALA A O 1
ATOM 633 N N . MET A 1 81 ? -17.186 7.189 15.410 1.00 96.62 81 MET A N 1
ATOM 634 C CA . MET A 1 81 ? -18.543 7.551 14.969 1.00 96.62 81 MET A CA 1
ATOM 635 C C . MET A 1 81 ? -19.526 6.385 15.138 1.00 96.62 81 MET A C 1
ATOM 637 O O . MET A 1 81 ? -20.607 6.568 15.685 1.00 96.62 81 MET A O 1
ATOM 641 N N . GLU A 1 82 ? -19.130 5.169 14.749 1.00 94.44 82 GLU A N 1
ATOM 642 C CA . GLU A 1 82 ? -19.955 3.964 14.917 1.00 94.44 82 GLU A CA 1
ATOM 643 C C . GLU A 1 82 ? -20.256 3.640 16.389 1.00 94.44 82 GLU A C 1
ATOM 645 O O . GLU A 1 82 ? -21.246 2.966 16.676 1.00 94.44 82 GLU A O 1
ATOM 650 N N . ALA A 1 83 ? -19.380 4.041 17.316 1.00 94.12 83 ALA A N 1
ATOM 651 C CA . ALA A 1 83 ? -19.594 3.882 18.750 1.00 94.12 83 ALA A CA 1
ATOM 652 C C . ALA A 1 83 ? -20.555 4.944 19.307 1.00 94.12 83 ALA A C 1
ATOM 654 O O . ALA A 1 83 ? -21.411 4.600 20.118 1.00 94.12 83 ALA A O 1
ATOM 655 N N . ASP A 1 84 ? -20.436 6.195 18.852 1.00 94.06 84 ASP A N 1
ATOM 656 C CA . ASP A 1 84 ? -21.314 7.308 19.242 1.00 94.06 84 ASP A CA 1
ATOM 657 C C . ASP A 1 84 ? -22.755 7.091 18.754 1.00 94.06 84 ASP A C 1
ATOM 659 O O . ASP A 1 84 ? -23.693 7.205 19.534 1.00 94.06 84 ASP A O 1
ATOM 663 N N . GLU A 1 85 ? -22.938 6.642 17.507 1.00 89.19 85 GLU A N 1
ATOM 664 C CA . GLU A 1 85 ? -24.259 6.314 16.941 1.00 89.19 85 GLU A CA 1
ATOM 665 C C . GLU A 1 85 ? -24.985 5.168 17.670 1.00 89.19 85 GLU A C 1
ATOM 667 O O . GLU A 1 85 ? -26.198 5.004 17.522 1.00 89.19 85 GLU A O 1
ATOM 672 N N . LYS A 1 86 ? -24.249 4.338 18.419 1.00 80.06 86 LYS A N 1
ATOM 673 C CA . LYS A 1 86 ? -24.790 3.196 19.174 1.00 80.06 86 LYS A CA 1
ATOM 674 C C . LYS A 1 86 ? -25.048 3.511 20.650 1.00 80.06 86 LYS A C 1
ATOM 676 O O . LYS A 1 86 ? -25.597 2.643 21.335 1.00 80.06 86 LYS A O 1
ATOM 681 N N . SER A 1 87 ? -24.619 4.677 21.138 1.00 68.25 87 SER A N 1
ATOM 682 C CA . SER A 1 87 ? -24.832 5.136 22.517 1.00 68.25 87 SER A CA 1
ATOM 683 C C . SER A 1 87 ? -26.160 5.866 22.686 1.00 68.25 87 SER A C 1
ATOM 685 O O . SER A 1 87 ? -26.605 5.904 23.857 1.00 68.25 87 SER A O 1
#

Organism: NCBI:txid1399860

Secondary structure (DSSP, 8-state):
--TTHHHHHHHHHHHHHHHHTT--TT---SS-HHHHHHHHHHHTTGGGGTTT---------S--SS-SHHHHHHHHHHHHHHHHTT-

InterPro domains:
  IPR024549 NADH-ubiquinone oxidoreductase, 21kDa subunit, C-terminal, fungi [PF12853] (12-86)
  IPR053229 NADH-ubiquinone oxidoreductase subunit [PTHR34062] (1-53)

Foldseek 3Di:
DPPCVVVVVVLLVQQLVCVLVVHDSQHDFPDDLVVLVVLCVVQVPCVVCCVPDNDHRPGRHDPPPDDSVSSVVVNVVVVVVVVVVVD